Protein AF-A0A0N1ICS7-F1 (afdb_monomer_lite)

pLDDT: mean 89.04, std 4.92, range [72.62, 96.0]

Radius of gyration: 12.09 Å; chains: 1; bounding box: 18×17×37 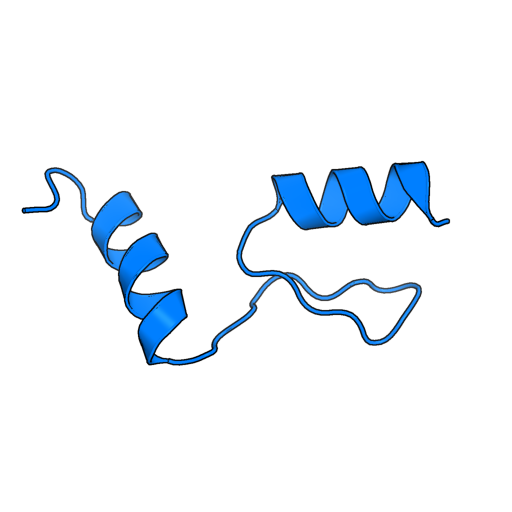Å

Structure (mmCIF, N/CA/C/O backbone):
data_AF-A0A0N1ICS7-F1
#
_entry.id   AF-A0A0N1ICS7-F1
#
loop_
_atom_site.group_PDB
_atom_site.id
_atom_site.type_symbol
_atom_site.label_atom_id
_atom_site.label_alt_id
_atom_site.label_comp_id
_atom_site.label_asym_id
_atom_site.label_entity_id
_atom_site.label_seq_id
_atom_site.pdbx_PDB_ins_code
_atom_site.Cartn_x
_atom_site.Cartn_y
_atom_site.Cartn_z
_atom_site.occupancy
_atom_site.B_iso_or_equiv
_atom_site.auth_seq_id
_atom_site.auth_comp_id
_atom_site.auth_asym_id
_atom_site.auth_atom_id
_atom_site.pdbx_PDB_model_num
ATOM 1 N N . MET A 1 1 ? 2.821 1.736 20.699 1.00 72.62 1 MET A N 1
ATOM 2 C CA . MET A 1 1 ? 1.635 2.590 20.922 1.00 72.62 1 MET A CA 1
ATOM 3 C C . MET A 1 1 ? 1.508 3.495 19.709 1.00 72.62 1 MET A C 1
ATOM 5 O O . MET A 1 1 ? 2.490 4.142 19.372 1.00 72.62 1 MET A O 1
ATOM 9 N N . PHE A 1 2 ? 0.387 3.453 18.990 1.00 79.38 2 PHE A N 1
ATOM 10 C CA . PHE A 1 2 ? 0.175 4.293 17.806 1.00 79.38 2 PHE A CA 1
ATOM 11 C C . PHE A 1 2 ? -0.621 5.526 18.217 1.00 79.38 2 PHE A C 1
ATOM 13 O O . PHE A 1 2 ? -1.652 5.391 18.870 1.00 79.38 2 PHE A O 1
ATOM 20 N N . TYR A 1 3 ? -0.135 6.710 17.850 1.00 84.19 3 TYR A N 1
ATOM 21 C CA . TYR A 1 3 ? -0.769 7.983 18.205 1.00 84.19 3 TYR A CA 1
ATOM 22 C C . TYR A 1 3 ? -1.856 8.409 17.210 1.00 84.19 3 TYR A C 1
ATOM 24 O O . TYR A 1 3 ? -2.670 9.270 17.528 1.00 84.19 3 TYR A O 1
ATOM 32 N N . SER A 1 4 ? -1.908 7.795 16.022 1.00 90.31 4 SER A N 1
ATOM 33 C CA . SER A 1 4 ? -2.914 8.089 15.002 1.00 90.31 4 SER A CA 1
ATOM 34 C C . SER A 1 4 ? -3.538 6.815 14.427 1.00 90.31 4 SER A C 1
ATOM 36 O O . SER A 1 4 ? -2.883 5.773 14.312 1.00 90.31 4 SER A O 1
ATOM 38 N N . LYS A 1 5 ? -4.814 6.909 14.023 1.00 86.38 5 LYS A N 1
ATOM 39 C CA . LYS A 1 5 ? -5.532 5.825 13.330 1.00 86.38 5 LYS A CA 1
ATOM 40 C C . LYS A 1 5 ? -4.795 5.393 12.060 1.00 86.38 5 LYS A C 1
ATOM 42 O O . LYS A 1 5 ? -4.672 4.204 11.799 1.00 86.38 5 LYS A O 1
ATOM 47 N N . SER A 1 6 ? -4.241 6.354 11.327 1.00 85.62 6 SER A N 1
ATOM 48 C CA . SER A 1 6 ? -3.466 6.134 10.107 1.00 85.62 6 SER A CA 1
ATOM 49 C C . SER A 1 6 ? -2.235 5.253 10.342 1.00 85.62 6 SER A C 1
ATOM 51 O O . SER A 1 6 ? -1.902 4.416 9.503 1.00 85.62 6 SER A O 1
ATOM 53 N N . ASP A 1 7 ? -1.555 5.422 11.479 1.00 86.25 7 ASP A N 1
ATOM 54 C CA . ASP A 1 7 ? -0.372 4.626 11.824 1.00 86.25 7 ASP A CA 1
ATOM 55 C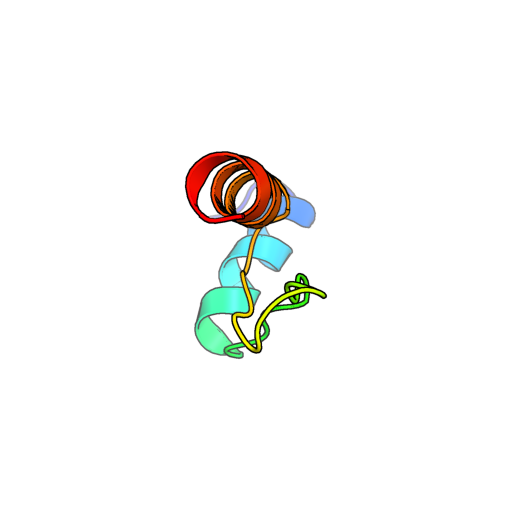 C . ASP A 1 7 ? -0.750 3.216 12.271 1.00 86.25 7 ASP A C 1
ATOM 57 O O . ASP A 1 7 ? -0.104 2.250 11.860 1.00 86.25 7 ASP A O 1
ATOM 61 N N . LEU A 1 8 ? -1.848 3.081 13.021 1.00 87.69 8 LEU A N 1
ATOM 62 C CA . LEU A 1 8 ? -2.418 1.774 13.341 1.00 87.69 8 LEU A CA 1
ATOM 63 C C . LEU A 1 8 ? -2.830 1.028 12.061 1.00 87.69 8 LEU A C 1
ATOM 65 O O . LEU A 1 8 ? -2.482 -0.136 11.890 1.00 87.69 8 LEU A O 1
ATOM 69 N N . GLU A 1 9 ? -3.489 1.700 11.117 1.00 84.62 9 GLU A N 1
ATOM 70 C CA . GLU A 1 9 ? -3.895 1.125 9.828 1.00 84.62 9 GLU A CA 1
ATOM 71 C C . GLU A 1 9 ? -2.709 0.720 8.941 1.00 84.62 9 GLU A C 1
ATOM 73 O O . GLU A 1 9 ? -2.790 -0.240 8.172 1.00 84.62 9 GLU A O 1
ATOM 78 N N . LYS A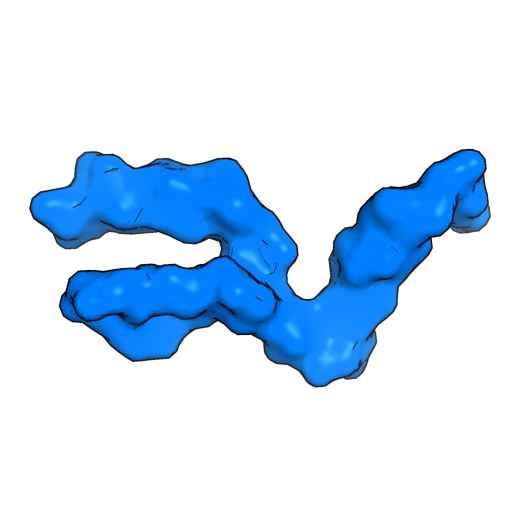 1 10 ? -1.583 1.437 9.007 1.00 83.69 10 LYS A N 1
ATOM 79 C CA . LYS A 1 10 ? -0.338 1.009 8.346 1.00 83.69 10 LYS A CA 1
ATOM 80 C C . LYS A 1 10 ? 0.255 -0.221 9.026 1.00 83.69 10 LYS A C 1
ATOM 82 O O . LYS A 1 10 ? 0.711 -1.126 8.334 1.00 83.69 10 LYS A O 1
ATOM 87 N N . HIS A 1 11 ? 0.225 -0.272 10.353 1.00 85.62 11 HIS A N 1
ATOM 88 C CA . HIS A 1 11 ? 0.756 -1.392 11.121 1.00 85.62 11 HIS A CA 1
ATOM 89 C C . HIS A 1 11 ? -0.038 -2.689 10.903 1.00 85.62 11 HIS A C 1
ATOM 91 O O . HIS A 1 11 ? 0.556 -3.725 10.609 1.00 85.62 11 HIS A O 1
ATOM 97 N N . ILE A 1 12 ? -1.373 -2.647 10.952 1.00 85.94 12 ILE A N 1
ATOM 98 C CA . ILE A 1 12 ? -2.213 -3.847 10.763 1.00 85.94 12 ILE A CA 1
ATOM 99 C C . ILE A 1 12 ? -2.076 -4.464 9.364 1.00 85.94 12 ILE A C 1
ATOM 101 O O . ILE A 1 12 ? -2.307 -5.661 9.193 1.00 85.94 12 ILE A O 1
ATOM 105 N N . ARG A 1 13 ? -1.660 -3.689 8.352 1.00 85.44 13 ARG A N 1
ATOM 106 C CA . ARG A 1 13 ? -1.367 -4.222 7.009 1.00 85.44 13 ARG A CA 1
ATOM 107 C C . ARG A 1 13 ? -0.232 -5.247 7.015 1.00 85.44 13 ARG A C 1
ATOM 109 O O . ARG A 1 13 ? -0.204 -6.123 6.158 1.00 85.44 13 ARG A O 1
ATOM 116 N N . ILE A 1 14 ? 0.673 -5.170 7.992 1.00 81.00 14 ILE A N 1
ATOM 117 C CA . ILE A 1 14 ? 1.768 -6.132 8.164 1.00 81.00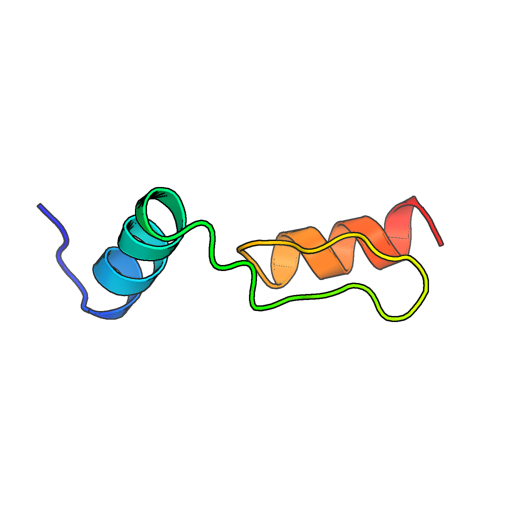 14 ILE A CA 1
ATOM 118 C C . ILE A 1 14 ? 1.219 -7.479 8.653 1.00 81.00 14 ILE A C 1
ATOM 120 O O . ILE A 1 14 ? 1.637 -8.522 8.166 1.00 81.00 14 ILE A O 1
ATOM 124 N N . HIS A 1 15 ? 0.241 -7.457 9.564 1.00 84.38 15 HIS A N 1
ATOM 125 C CA . HIS A 1 15 ? -0.394 -8.668 10.095 1.00 84.38 15 HIS A CA 1
ATOM 126 C C . HIS A 1 15 ? -1.368 -9.315 9.110 1.00 84.38 15 HIS A C 1
ATOM 128 O O . HIS A 1 15 ? -1.449 -10.533 9.024 1.00 84.38 15 HIS A O 1
ATOM 134 N N . THR A 1 16 ? -2.107 -8.498 8.365 1.00 85.38 16 THR A N 1
ATOM 135 C CA . THR A 1 16 ? -3.126 -8.976 7.418 1.00 85.38 16 THR A CA 1
ATOM 136 C C . THR A 1 16 ? -2.547 -9.359 6.056 1.00 85.38 16 THR A C 1
ATOM 138 O O . THR A 1 16 ? -3.250 -9.945 5.240 1.00 85.38 16 THR A O 1
ATOM 141 N N . GLY A 1 17 ? -1.290 -9.001 5.772 1.00 83.38 17 GLY A N 1
ATOM 142 C CA . GLY A 1 17 ? -0.670 -9.204 4.460 1.00 83.38 17 GLY A CA 1
ATOM 143 C C . GLY A 1 17 ? -1.292 -8.359 3.343 1.00 83.38 17 GLY A C 1
ATOM 144 O O . GLY A 1 17 ? -0.934 -8.518 2.176 1.00 83.38 17 GLY A O 1
ATOM 145 N N . VAL A 1 18 ? -2.207 -7.445 3.677 1.00 85.31 18 VAL A N 1
ATOM 146 C CA . VAL A 1 18 ? -2.933 -6.638 2.698 1.00 85.31 18 VAL A CA 1
ATOM 147 C C . VAL A 1 18 ? -1.989 -5.613 2.080 1.00 85.31 18 VAL A C 1
ATOM 149 O O . VAL A 1 18 ? -1.425 -4.743 2.751 1.00 85.31 18 VAL A O 1
ATOM 152 N N . ARG A 1 19 ? -1.851 -5.694 0.759 1.00 88.12 19 ARG A N 1
ATOM 153 C CA . ARG A 1 19 ? -1.043 -4.791 -0.061 1.00 88.12 19 ARG A CA 1
ATOM 154 C C . ARG A 1 19 ? -1.965 -4.070 -1.046 1.00 88.12 19 ARG A C 1
ATOM 156 O O . ARG A 1 19 ? -2.123 -4.532 -2.168 1.00 88.12 19 ARG A O 1
ATOM 163 N N . PRO A 1 20 ? -2.598 -2.956 -0.636 1.00 87.25 20 PRO A N 1
ATOM 164 C CA . PRO A 1 20 ? -3.642 -2.313 -1.435 1.00 87.25 20 PRO A CA 1
ATOM 165 C C . PRO A 1 20 ? -3.101 -1.606 -2.686 1.00 87.25 20 PRO A C 1
ATOM 167 O O . PRO A 1 20 ? -3.878 -1.168 -3.526 1.00 87.25 20 PRO A O 1
ATOM 170 N N . TYR A 1 21 ? -1.780 -1.453 -2.809 1.00 92.19 21 TYR A N 1
ATOM 171 C CA . TYR A 1 21 ? -1.153 -0.768 -3.933 1.00 92.19 21 TYR A CA 1
ATOM 172 C C . TYR A 1 21 ? -0.526 -1.786 -4.880 1.00 92.19 21 TYR A C 1
ATOM 174 O O . TYR A 1 21 ? 0.634 -2.154 -4.714 1.00 92.19 21 TYR A O 1
ATOM 182 N N . GLN A 1 22 ? -1.283 -2.232 -5.874 1.00 93.88 22 GLN A N 1
ATOM 183 C CA . GLN A 1 22 ? -0.787 -3.119 -6.923 1.00 93.88 22 GLN A CA 1
ATOM 184 C C . GLN A 1 22 ? -0.171 -2.315 -8.075 1.00 93.88 22 GLN A C 1
ATOM 186 O O . GLN A 1 22 ? -0.632 -1.220 -8.414 1.00 93.88 22 GLN A O 1
ATOM 191 N N . CYS A 1 23 ? 0.915 -2.825 -8.652 1.00 94.50 23 CYS A N 1
ATOM 192 C CA . CYS A 1 23 ? 1.453 -2.295 -9.894 1.00 94.50 23 CYS A CA 1
ATOM 193 C C . CYS A 1 23 ? 0.563 -2.729 -11.062 1.00 94.50 23 CYS A C 1
ATOM 195 O O . CYS A 1 23 ? 0.134 -3.869 -11.137 1.00 94.50 23 CYS A O 1
ATOM 197 N N . ASN A 1 24 ? 0.285 -1.816 -11.991 1.00 92.81 24 ASN A N 1
ATOM 198 C CA . ASN A 1 24 ? -0.534 -2.136 -13.165 1.00 92.81 24 ASN A CA 1
ATOM 199 C C . ASN A 1 24 ? 0.309 -2.694 -14.323 1.00 92.81 24 ASN A C 1
ATOM 201 O O . ASN A 1 24 ? -0.243 -3.103 -15.336 1.00 92.81 24 ASN A O 1
ATOM 205 N N . LEU A 1 25 ? 1.639 -2.652 -14.192 1.00 93.38 25 LEU A N 1
ATOM 206 C CA . LEU A 1 25 ? 2.595 -3.102 -15.207 1.00 93.38 25 LEU A CA 1
ATOM 207 C C . LEU A 1 25 ? 3.173 -4.486 -14.878 1.00 93.38 25 LEU A C 1
ATOM 209 O O . LEU A 1 25 ? 3.675 -5.175 -15.759 1.00 93.38 25 LEU A O 1
ATOM 213 N N . CYS A 1 26 ? 3.092 -4.908 -13.615 1.00 93.56 26 CYS A N 1
ATOM 214 C CA . CYS A 1 26 ? 3.483 -6.238 -13.164 1.00 93.56 26 CYS A CA 1
ATOM 215 C C . CYS A 1 26 ? 2.656 -6.657 -11.943 1.00 93.56 26 CYS A C 1
ATOM 217 O O . CYS A 1 26 ? 2.086 -5.817 -11.259 1.00 93.56 26 CYS A O 1
ATOM 219 N N . ASP A 1 27 ? 2.659 -7.942 -11.594 1.00 89.56 27 ASP A N 1
ATOM 220 C CA . ASP A 1 27 ? 1.851 -8.482 -10.486 1.00 89.56 27 ASP A CA 1
ATOM 221 C C . ASP A 1 27 ? 2.395 -8.148 -9.072 1.00 89.56 27 ASP A C 1
ATOM 223 O O . ASP A 1 27 ? 2.077 -8.784 -8.068 1.00 89.56 27 ASP A O 1
ATOM 227 N N . LYS A 1 28 ? 3.268 -7.139 -8.950 1.00 92.62 28 LYS A N 1
ATOM 228 C CA . LYS A 1 28 ? 3.844 -6.752 -7.656 1.00 92.62 28 LYS A CA 1
ATOM 229 C C . LYS A 1 28 ? 2.888 -5.851 -6.886 1.00 92.62 28 LYS A C 1
ATOM 231 O O . LYS A 1 28 ? 2.494 -4.786 -7.355 1.00 92.62 28 LYS A O 1
ATOM 236 N N . SER A 1 29 ? 2.593 -6.248 -5.652 1.00 92.88 29 SER A N 1
ATOM 237 C CA . SER A 1 29 ? 1.774 -5.473 -4.717 1.00 92.88 29 SER A CA 1
ATOM 238 C C . SER A 1 29 ? 2.617 -4.873 -3.593 1.00 92.88 29 SER A C 1
ATOM 240 O O . SER A 1 29 ? 3.582 -5.484 -3.131 1.00 92.88 29 SER A O 1
ATOM 242 N N . PHE A 1 30 ? 2.243 -3.690 -3.110 1.00 91.19 30 PHE A N 1
ATOM 243 C CA . PHE A 1 30 ? 2.967 -2.909 -2.107 1.00 91.19 30 PHE A CA 1
ATOM 244 C C . PHE A 1 30 ? 2.035 -2.416 -0.996 1.00 91.19 30 PHE A C 1
ATOM 246 O O . PHE A 1 30 ? 0.841 -2.178 -1.187 1.00 91.19 30 PHE A O 1
ATOM 253 N N . THR A 1 31 ? 2.601 -2.231 0.196 1.00 89.50 31 THR A N 1
ATOM 254 C CA . THR A 1 31 ? 1.864 -1.762 1.380 1.00 89.50 31 THR A CA 1
ATOM 255 C C . THR A 1 31 ? 1.709 -0.239 1.411 1.00 89.50 31 THR A C 1
ATOM 257 O O . THR A 1 31 ? 0.796 0.277 2.058 1.00 89.50 31 THR A O 1
ATOM 260 N N . GLN A 1 32 ? 2.575 0.486 0.692 1.00 89.06 32 GLN A N 1
ATOM 261 C CA . GLN A 1 32 ? 2.622 1.948 0.651 1.00 89.06 32 GLN A CA 1
ATOM 262 C C . GLN A 1 32 ? 2.659 2.476 -0.788 1.00 89.06 32 GLN A C 1
ATOM 264 O O . GLN A 1 32 ? 3.311 1.898 -1.659 1.00 89.06 32 GLN A O 1
ATOM 269 N N . LYS A 1 33 ? 2.001 3.620 -1.014 1.00 90.56 33 LYS A N 1
ATOM 270 C CA . LYS A 1 33 ? 1.937 4.282 -2.326 1.00 90.56 33 LYS A CA 1
ATOM 271 C C . LYS A 1 33 ? 3.302 4.792 -2.797 1.00 90.56 33 LYS A C 1
ATOM 273 O O . LYS A 1 33 ? 3.616 4.652 -3.971 1.00 90.56 33 LYS A O 1
ATOM 278 N N . SER A 1 34 ? 4.110 5.355 -1.897 1.00 92.75 34 SER A N 1
ATOM 279 C CA . SER A 1 34 ? 5.461 5.850 -2.209 1.00 92.75 34 SER A CA 1
ATOM 280 C C . SER A 1 34 ? 6.361 4.737 -2.744 1.00 92.75 34 SER A C 1
ATOM 282 O O . SER A 1 34 ? 7.040 4.922 -3.749 1.00 92.75 34 SER A O 1
ATOM 284 N N . THR A 1 35 ? 6.301 3.555 -2.126 1.00 93.00 35 THR A N 1
ATOM 285 C CA . THR A 1 35 ? 7.034 2.368 -2.580 1.00 93.00 35 THR A CA 1
ATOM 286 C C . THR A 1 35 ? 6.566 1.906 -3.957 1.00 93.00 35 THR A C 1
ATOM 288 O O . THR A 1 35 ? 7.403 1.589 -4.794 1.00 93.00 35 THR A O 1
ATOM 291 N N . LEU A 1 36 ? 5.253 1.912 -4.226 1.00 94.94 36 LEU A N 1
ATOM 292 C CA . LEU A 1 36 ? 4.738 1.608 -5.564 1.00 94.94 36 LEU A CA 1
ATOM 293 C C . LEU A 1 36 ? 5.219 2.634 -6.600 1.00 94.94 36 LEU A C 1
ATOM 295 O O . LEU A 1 36 ? 5.572 2.242 -7.705 1.00 94.94 36 LEU A O 1
ATOM 299 N N . ASN A 1 37 ? 5.222 3.928 -6.268 1.00 94.69 37 ASN A N 1
ATOM 300 C CA . ASN A 1 37 ? 5.654 4.973 -7.198 1.00 94.69 37 ASN A CA 1
ATOM 301 C C . ASN A 1 37 ? 7.127 4.808 -7.560 1.00 94.69 37 ASN A C 1
ATOM 303 O O . ASN A 1 37 ? 7.450 4.682 -8.729 1.00 94.69 37 ASN A O 1
ATOM 307 N N . SER A 1 38 ? 7.991 4.682 -6.551 1.00 96.00 38 SER A N 1
ATOM 308 C CA . SER A 1 38 ? 9.415 4.429 -6.774 1.00 96.00 38 SER A CA 1
ATOM 309 C C . SER A 1 38 ? 9.654 3.132 -7.548 1.00 96.00 38 SER A C 1
ATOM 311 O O . SER A 1 38 ? 10.530 3.093 -8.401 1.00 96.00 38 SER A O 1
ATOM 313 N N . HIS A 1 39 ? 8.864 2.084 -7.297 1.00 95.06 39 HIS A N 1
ATOM 314 C CA . HIS A 1 39 ? 8.930 0.864 -8.094 1.00 95.06 39 HIS A CA 1
ATOM 315 C C . HIS A 1 39 ? 8.559 1.112 -9.559 1.00 95.06 39 HIS A C 1
ATOM 317 O O . HIS A 1 39 ? 9.252 0.603 -10.433 1.00 95.06 39 HIS A O 1
ATOM 323 N N . LYS A 1 40 ? 7.490 1.875 -9.817 1.00 93.81 40 LYS A N 1
ATOM 324 C CA . LYS A 1 40 ? 7.091 2.242 -11.176 1.00 93.81 40 LYS A CA 1
ATOM 325 C C . LYS A 1 40 ? 8.213 3.001 -11.875 1.00 93.81 40 LYS A C 1
ATOM 327 O O . LYS A 1 40 ? 8.622 2.534 -12.915 1.00 93.81 40 LYS A O 1
ATOM 332 N N . ASP A 1 41 ? 8.755 4.057 -11.270 1.00 93.06 41 ASP A N 1
ATOM 333 C CA . ASP A 1 41 ? 9.786 4.900 -11.900 1.00 93.06 41 A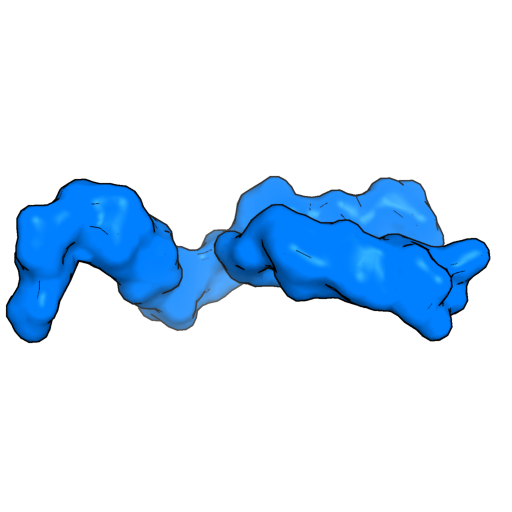SP A CA 1
ATOM 334 C C . ASP A 1 41 ? 11.141 4.192 -12.102 1.00 93.06 41 ASP A C 1
ATOM 336 O O . ASP A 1 41 ? 11.898 4.543 -13.000 1.00 93.06 41 ASP A O 1
ATOM 340 N N . ALA A 1 42 ? 11.502 3.247 -11.225 1.00 94.06 42 ALA A N 1
ATOM 341 C CA . ALA A 1 42 ? 12.823 2.610 -11.250 1.00 94.06 42 ALA A CA 1
ATOM 342 C C . ALA A 1 42 ? 12.870 1.286 -12.027 1.00 94.06 42 ALA A C 1
ATOM 344 O O . ALA A 1 42 ? 13.956 0.825 -12.374 1.00 94.06 42 ALA A O 1
ATOM 345 N N . VAL A 1 43 ? 11.726 0.624 -12.225 1.00 93.25 43 VAL A N 1
ATOM 346 C CA . VAL A 1 43 ? 11.652 -0.713 -12.843 1.00 93.25 43 VAL A CA 1
ATOM 347 C C . VAL A 1 43 ? 10.933 -0.691 -14.189 1.00 93.25 43 VAL A C 1
ATOM 349 O O . VAL A 1 43 ? 11.174 -1.581 -15.006 1.00 93.25 43 VAL A O 1
ATOM 352 N N . HIS A 1 44 ? 10.060 0.288 -14.417 1.00 88.75 44 HIS A N 1
ATOM 353 C CA . HIS A 1 44 ? 9.278 0.436 -15.638 1.00 88.75 44 HIS A CA 1
ATOM 354 C C . HIS A 1 44 ? 9.531 1.797 -16.282 1.00 88.75 44 HIS A C 1
ATOM 356 O O . HIS A 1 44 ? 9.453 1.843 -17.528 1.00 88.75 44 HIS A O 1
#

Foldseek 3Di:
DDPDPVVVQLVVCVVVVDQPAAAPVDRDGHSDPVVNVCCVVVVD

Secondary structure (DSSP, 8-state):
--SSHHHHHHHHHHHH----EE-SSSS-EESSHHHHHHHHHHH-

Organism: Papilio xuthus (NCBI:txid66420)

InterPr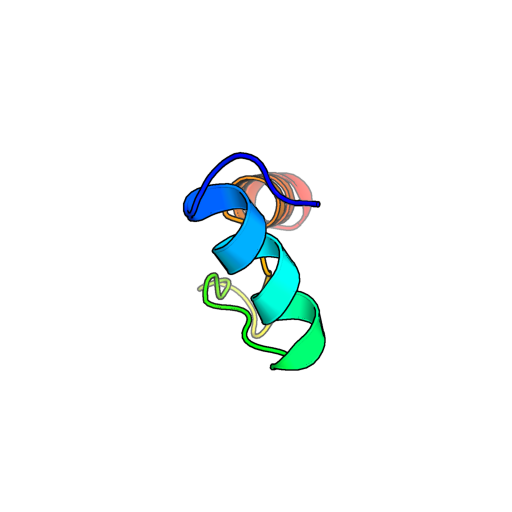o domains:
  IPR013087 Zinc finger C2H2-type [PS00028] (23-44)
  IPR013087 Zinc finger C2H2-type [PS50157] (1-20)
  IPR013087 Zinc finger C2H2-type [PS50157] (21-44)
  IPR013087 Zinc finger C2H2-type [SM00355] (21-44)
  IPR027756 Ovo-like [PTHR10032] (2-44)
  IPR036236 Zinc finger C2H2 superfamily [SSF57667] (1-44)

Sequence (44 aa):
MFYSKSDLEKHIRIHTGVRPYQCNLCDKSFTQKSTLNSHKDAVH